Protein 4R1J (pdb70)

Radius of gyration: 15.37 Å; Cα contacts (8 Å, |Δi|>4): 428; chains: 1; bounding box: 38×38×43 Å

Sequence (174 aa):
KPKPSAIDFRVGFIQKAIKHPDADSLYVSTIDVGDEEGPRTVCSGLVKHFPLDAMQERYVVVVVCNLKPVNMMRGIKSTAMVLCGSNDDKVEFVEPPKDSKAGDKVFFEGFGDEAPMKQLNPKKKIWEHLQPHFTTNDGLEVIFKDEEEKDHPVRKLTNAKGERFKVASIANAQVR

Foldseek 3Di:
DQDQLQWFKAKKWFQAWDQDPQDNQWIWTFIQQPDPPGTFTAIDRCNVADPRVVRHGAIFMKTAAEDWDQDVNDTHRIYTKWFADPPHIWTFHDDPPGDRNFTKTWPPSHPDHHPNHDDVVVCSVVVQQVQWFAAQVQFTWGADPVPPVDRITTIATPVRDTIGTDGDHRTRID

InterPro domains:
  IPR002547 tRNA-binding domain [PF01588] (211-305)
  IPR002547 tRNA-binding domain [PS50886] (205-307)
  IPR012340 Nucleic acid-binding, OB-fold [G3DSA:2.40.50.140] (203-376)
  IPR012340 Nucleic acid-binding, OB-fold [SSF50249] (207-347)
  IPR036282 Glutathione S-transferase, C-terminal domain superfamily [SSF47616] (15-115)
  IPR053836 Nuclear-export cofactor Arc1-like, N-terminal domain [PF21972] (24-109)

Secondary structure (DSSP, 8-state):
---GGGS-EEEEEEEEEEE-TT-TT-EEEEEE-S-SS-PEEEEES-TTTS-HHHHTT-EEEEE--SPPEEETTEEE--EE-EEE-SS-EEEPBPPTT--TT-EEEETT--SSPPPSS--GGG-HHHHHGGGEEE-TT-BEEEE-SS-TT--EEEEEETT----B-SS-TT-EE-

Nearest PDB structures (foldseek):
  4r1j-assembly1_A  TM=1.006E+00  e=4.040E-35  Saccharomyces cerevisiae S288C
  1fl0-assembly1_A  TM=9.151E-01  e=5.777E-18  Homo sapiens
  1e7z-assembly1_A  TM=9.141E-01  e=1.783E-17  Homo sapiens
  5zkg-assembly2_B  TM=9.275E-01  e=4.031E-15  Plasmodium vivax
  8vtz-assembly1_B  TM=9.508E-01  e=3.756E-08  Aquifex aeolicus

GO terms:
  GO:0080025 phosphatidylinositol-3,5-bisphosphate binding (F, IDA)
  GO:0008047 enzyme activator activity (F, IDA)
  GO:0005737 cytoplasm (C, IDA)
  GO:0010494 cytoplasmic stress granule (C, IDA)
  GO:0002161 aminoacyl-tRNA deacylase activity (F, IDA)
  GO:0032266 phosphatidylinositol-3-phosphate binding (F, IDA)
  GO:0000049 tRNA binding (F, IMP)
  GO:0010494 cytoplasmic stress granule (C, HDA)
  GO:0017102 methionyl glutamyl tRNA synthetase complex (C, IMP)
  GO:0006418 tRNA aminoacylation for protein translation (P, IMP)
  GO:0005515 protein binding (F, IPI)

Structure (mmCIF, N/CA/C/O backbone):
data_4R1J
#
_entry.id   4R1J
#
_cell.length_a   42.658
_cell.length_b   49.961
_cell.length_c   82.941
_cell.angle_alpha   90.00
_cell.angle_beta   90.00
_cell.angle_gamma   90.00
#
_symmetry.space_group_name_H-M   'P 21 21 21'
#
loop_
_entity.id
_entity.type
_entity.pdbx_description
1 polymer 'GU4 nucleic-binding protein 1'
2 non-polymer GLYCEROL
3 water water
#
loop_
_atom_site.group_PDB
_atom_site.id
_atom_site.type_symbol
_atom_site.label_atom_id
_atom_site.label_alt_id
_atom_site.label_comp_id
_atom_site.label_asym_id
_atom_site.label_entity_id
_atom_site.label_seq_id
_atom_site.pdbx_PDB_ins_code
_atom_site.Cartn_x
_atom_site.Cartn_y
_atom_site.Cartn_z
_atom_site.occupancy
_atom_site.B_iso_or_equiv
_atom_site.auth_seq_id
_atom_site.auth_comp_id
_atom_site.auth_asym_id
_atom_site.auth_atom_id
_atom_site.pdbx_PDB_model_num
ATOM 1 N N . LYS A 1 24 ? 10.773 2.991 12.782 1.00 35.91 3 LYS A N 1
ATOM 2 C CA . LYS A 1 24 ? 10.037 1.735 12.869 1.00 29.37 3 LYS A CA 1
ATOM 3 C C . LYS A 1 24 ? 8.584 1.912 12.440 1.00 30.58 3 LYS A C 1
ATOM 4 O O . LYS A 1 24 ? 7.921 2.867 12.846 1.00 30.11 3 LYS A O 1
ATOM 10 N N . PRO A 1 25 ? 8.087 0.992 11.600 1.00 25.43 4 PRO A N 1
ATOM 11 C CA . PRO A 1 25 ? 6.656 0.956 11.284 1.00 23.25 4 PRO A CA 1
ATOM 12 C C . PRO A 1 25 ? 5.838 0.647 12.539 1.00 19.24 4 PRO A C 1
ATOM 13 O O . PRO A 1 25 ? 6.163 -0.278 13.286 1.00 21.75 4 PRO A O 1
ATOM 17 N N . LYS A 1 26 ? 4.785 1.422 12.770 1.00 18.28 5 LYS A N 1
ATOM 18 C CA . LYS A 1 26 ? 3.929 1.225 13.938 1.00 15.98 5 LYS A CA 1
ATOM 19 C C . LYS A 1 26 ? 2.479 1.399 13.510 1.00 16.17 5 LYS A C 1
ATOM 20 O O . LYS A 1 26 ? 2.194 2.182 12.612 1.00 16.01 5 LYS A O 1
ATOM 26 N N . PRO A 1 27 ? 1.552 0.673 14.156 1.00 15.14 6 PRO A N 1
ATOM 27 C CA . PRO A 1 27 ? 0.151 0.721 13.714 1.00 15.66 6 PRO A CA 1
ATOM 28 C C . PRO A 1 27 ? -0.484 2.106 13.808 1.00 14.19 6 PRO A C 1
ATOM 29 O O . PRO A 1 27 ? -1.482 2.362 13.130 1.00 14.55 6 PRO A O 1
ATOM 33 N N . SER A 1 28 ? 0.078 2.985 14.637 1.00 13.28 7 SER A N 1
ATOM 34 C CA . SER A 1 28 ? -0.436 4.341 14.760 1.00 13.86 7 SER A CA 1
ATOM 35 C C . SER A 1 28 ? -0.355 5.126 13.449 1.00 15.17 7 SER A C 1
ATOM 36 O O . SER A 1 28 ? -1.077 6.098 13.261 1.00 16.28 7 SER A O 1
ATOM 39 N N . ALA A 1 29 ? 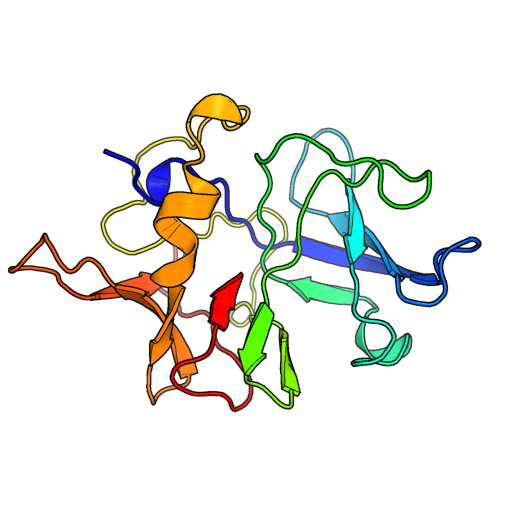0.517 4.698 12.543 1.00 13.91 8 ALA A N 1
ATOM 40 C CA . ALA A 1 29 ? 0.646 5.366 11.256 1.00 14.37 8 ALA A CA 1
ATOM 41 C C . ALA A 1 29 ? -0.572 5.120 10.375 1.00 14.34 8 ALA A C 1
ATOM 42 O O . ALA A 1 29 ? -0.845 5.906 9.465 1.00 14.47 8 ALA A O 1
ATOM 44 N N . ILE A 1 30 ? -1.280 4.023 10.636 1.00 14.90 9 ILE A N 1
ATOM 45 C CA . ILE A 1 30 ? -2.437 3.631 9.835 1.00 13.19 9 ILE A CA 1
ATOM 46 C C . ILE A 1 30 ? -3.715 4.284 10.356 1.00 14.32 9 ILE A C 1
ATOM 47 O O . ILE A 1 30 ? -3.951 4.339 11.566 1.00 13.70 9 ILE A O 1
ATOM 52 N N . ASP A 1 31 ? -4.541 4.763 9.434 1.00 12.74 10 ASP A N 1
ATOM 53 C CA . ASP A 1 31 ? -5.808 5.404 9.737 1.00 13.87 10 ASP A CA 1
ATOM 54 C C . ASP A 1 31 ? -6.905 4.340 9.667 1.00 13.07 10 ASP A C 1
ATOM 55 O O . ASP A 1 31 ? -7.388 4.020 8.580 1.00 13.00 10 ASP A O 1
ATOM 60 N N . PHE A 1 32 ? -7.265 3.761 10.808 1.00 10.90 11 PHE A N 1
ATOM 61 C CA . PHE A 1 32 ? -8.381 2.820 10.879 1.00 11.59 11 PHE A CA 1
ATOM 62 C C . PHE A 1 32 ? -9.606 3.549 11.408 1.00 11.08 11 PHE A C 1
ATOM 63 O O . PHE A 1 32 ? -9.517 4.291 12.399 1.00 11.63 11 PHE A O 1
ATOM 71 N N . ARG A 1 33 ? -10.763 3.280 10.818 1.00 10.94 12 ARG A N 1
ATOM 72 C CA . ARG A 1 33 ? -12.013 3.871 11.267 1.00 12.20 12 ARG A CA 1
ATOM 73 C C . ARG A 1 33 ? -13.151 2.903 11.115 1.00 10.96 12 ARG A C 1
ATOM 74 O O . ARG A 1 33 ? -13.068 1.952 10.335 1.00 11.30 12 ARG A O 1
ATOM 82 N N . VAL A 1 34 ? -14.244 3.175 11.812 1.00 10.53 13 VAL A N 1
ATOM 83 C CA . VAL A 1 34 ? -15.478 2.479 11.529 1.00 10.08 13 VAL A CA 1
ATOM 84 C C . VAL A 1 34 ? -16.080 3.103 10.285 1.00 11.36 13 VAL A C 1
ATOM 85 O O . VAL A 1 34 ? -16.088 4.329 10.125 1.00 12.80 13 VAL A O 1
ATOM 89 N N . GLY A 1 35 ? -16.550 2.251 9.381 1.00 9.91 14 GLY A N 1
ATOM 90 C CA . GLY A 1 35 ? -17.254 2.728 8.207 1.00 10.64 14 GLY A CA 1
ATOM 91 C C . GLY A 1 35 ? -18.641 2.128 8.175 1.00 10.85 14 GLY A C 1
ATOM 92 O O . GLY A 1 35 ? -18.898 1.095 8.796 1.00 11.36 14 GLY A O 1
ATOM 93 N N . PHE A 1 36 ? -19.551 2.796 7.473 1.00 11.57 15 PHE A N 1
ATOM 94 C CA . PHE A 1 36 ? -20.896 2.283 7.270 1.00 11.21 15 PHE A CA 1
ATOM 95 C C . PHE A 1 36 ? -21.131 2.123 5.772 1.00 11.36 15 PHE A C 1
ATOM 96 O O . PHE A 1 36 ? -21.033 3.087 5.005 1.00 12.54 15 PHE A O 1
ATOM 104 N N . ILE A 1 37 ? -21.433 0.904 5.352 1.00 10.50 16 ILE A N 1
ATOM 105 C CA . ILE A 1 37 ? -21.669 0.665 3.935 1.00 10.74 1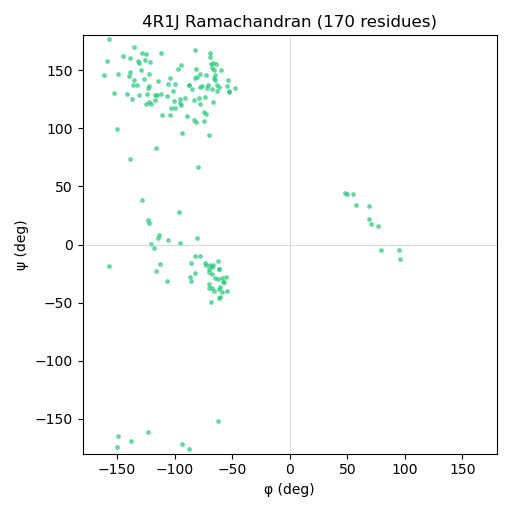6 ILE A CA 1
ATOM 106 C C . ILE A 1 37 ? -23.102 1.079 3.606 1.00 11.36 16 ILE A C 1
ATOM 107 O O . ILE A 1 37 ? -24.057 0.382 3.941 1.00 12.96 16 ILE A O 1
ATOM 112 N N . GLN A 1 38 ? -23.240 2.216 2.939 1.00 12.66 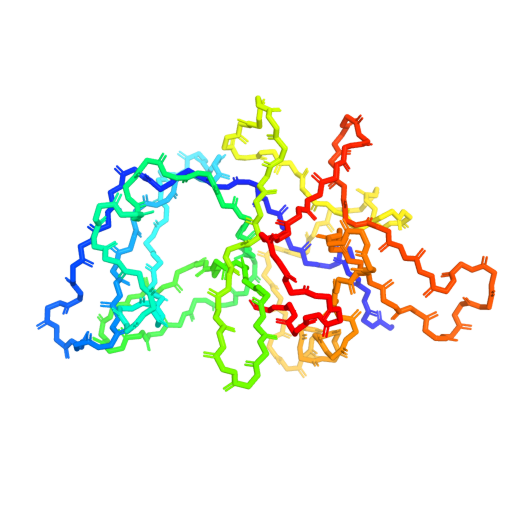17 GLN A N 1
ATOM 113 C CA . GLN A 1 38 ? -24.560 2.727 2.590 1.00 14.82 17 GLN A CA 1
ATOM 114 C C . GLN A 1 38 ? -25.191 1.849 1.523 1.00 15.65 17 GLN A C 1
ATOM 115 O O . GLN A 1 38 ? -26.402 1.593 1.547 1.00 16.82 17 GLN A O 1
ATOM 121 N N . LYS A 1 39 ? -24.353 1.384 0.600 1.00 14.14 18 LYS A N 1
ATOM 122 C CA . LYS A 1 39 ? -24.805 0.608 -0.545 1.00 14.12 18 LYS A CA 1
ATOM 123 C C . LYS A 1 39 ? -23.621 -0.145 -1.119 1.00 12.58 18 LYS A C 1
ATOM 124 O O . LYS A 1 39 ? -22.500 0.345 -1.087 1.00 12.55 18 LYS A O 1
ATOM 130 N N . ALA A 1 40 ? -23.869 -1.346 -1.625 1.00 10.67 19 ALA A N 1
ATOM 131 C CA . ALA A 1 40 ? -22.845 -2.080 -2.350 1.00 9.83 19 ALA A CA 1
ATOM 132 C C . ALA A 1 40 ? -23.479 -2.679 -3.583 1.00 12.10 19 ALA A C 1
ATOM 133 O O . ALA A 1 40 ? -24.589 -3.209 -3.518 1.00 11.45 19 ALA A O 1
ATOM 135 N N . ILE A 1 41 ? -22.768 -2.594 -4.698 1.00 10.67 20 ILE A N 1
ATOM 136 C CA . ILE A 1 41 ? -23.231 -3.161 -5.952 1.00 10.39 20 ILE A CA 1
ATOM 137 C C . ILE A 1 41 ? -22.143 -4.039 -6.550 1.00 9.64 20 ILE A C 1
ATOM 138 O O . ILE A 1 41 ? -20.979 -3.972 -6.148 1.00 10.38 20 ILE A O 1
ATOM 143 N N . LYS A 1 42 ? -22.525 -4.863 -7.514 1.00 10.13 21 LYS A N 1
ATOM 144 C CA . LYS A 1 42 ? -21.541 -5.574 -8.322 1.00 10.04 21 LYS A CA 1
ATOM 145 C C . LYS A 1 42 ? -20.699 -4.578 -9.107 1.00 10.12 21 LYS A C 1
ATOM 146 O O . LYS A 1 42 ? -21.230 -3.622 -9.671 1.00 12.07 21 LYS A O 1
ATOM 152 N N . HIS A 1 43 ? -19.389 -4.803 -9.152 1.00 9.69 22 HIS A N 1
ATOM 153 C CA . HIS A 1 43 ? -18.522 -4.069 -10.064 1.00 10.42 22 HIS A CA 1
ATOM 154 C C . HIS A 1 43 ? -18.930 -4.505 -11.462 1.00 13.27 22 HIS A C 1
ATOM 155 O O . HIS A 1 43 ? -18.901 -5.696 -11.768 1.00 13.37 22 HIS A O 1
ATOM 162 N N . PRO A 1 44 ? -19.315 -3.548 -12.318 1.00 11.61 23 PRO A N 1
ATOM 163 C CA . PRO A 1 44 ? -19.859 -3.957 -13.618 1.00 13.65 23 PRO A CA 1
ATOM 164 C C . PRO A 1 44 ? -18.838 -4.612 -14.537 1.00 14.42 23 PRO A C 1
ATOM 165 O O . PRO A 1 44 ? -19.244 -5.324 -15.461 1.00 14.39 23 PRO A O 1
ATOM 169 N N . ASP A 1 45 ? -17.552 -4.408 -14.276 1.00 12.60 24 ASP A N 1
ATOM 170 C CA . ASP A 1 45 ? -16.514 -4.941 -15.165 1.00 15.13 24 ASP A CA 1
ATOM 171 C C . ASP A 1 45 ? -15.640 -6.005 -14.496 1.00 16.28 24 ASP A C 1
ATOM 172 O O . ASP A 1 45 ? -14.656 -6.468 -15.065 1.00 19.49 24 ASP A O 1
ATOM 177 N N . ALA A 1 46 ? -15.989 -6.393 -13.277 1.00 12.40 25 ALA A N 1
ATOM 178 C CA . ALA A 1 46 ? -15.143 -7.305 -12.518 1.00 13.68 25 ALA A CA 1
ATOM 179 C C . ALA A 1 46 ? -15.994 -8.153 -11.583 1.00 12.49 25 ALA A C 1
ATOM 180 O O . ALA A 1 46 ? -16.379 -7.704 -10.500 1.00 13.37 25 ALA A O 1
ATOM 182 N N . ASP A 1 47 ? -16.279 -9.377 -12.017 1.00 12.92 26 ASP A N 1
ATOM 183 C CA . ASP A 1 47 ? -17.164 -10.298 -11.300 1.00 12.21 26 ASP A CA 1
ATOM 184 C C . ASP A 1 47 ? -16.762 -10.566 -9.864 1.00 11.73 26 ASP A C 1
ATOM 185 O O . ASP A 1 47 ? -17.613 -10.891 -9.028 1.00 13.35 26 ASP A O 1
ATOM 190 N N . SER A 1 48 ? -15.472 -10.471 -9.572 1.00 11.45 27 SER A N 1
ATOM 191 C CA . SER A 1 48 ? -14.985 -10.814 -8.236 1.00 11.62 27 SER A CA 1
ATOM 192 C C . SER A 1 48 ? -15.150 -9.688 -7.221 1.00 10.48 27 SER A C 1
ATOM 193 O O . SER A 1 48 ? -14.944 -9.899 -6.019 1.00 11.58 27 SER A O 1
ATOM 196 N N . LEU A 1 49 ? -15.508 -8.498 -7.694 1.00 10.55 28 LEU A N 1
ATOM 197 C CA . LEU A 1 49 ? -15.504 -7.299 -6.855 1.00 10.71 28 LEU A CA 1
ATOM 198 C C . LEU A 1 49 ? -16.880 -6.692 -6.597 1.00 9.90 28 LEU A C 1
ATOM 199 O O . LEU A 1 49 ? -17.713 -6.616 -7.502 1.00 9.56 28 LEU A O 1
ATOM 204 N N . TYR A 1 50 ? -17.091 -6.229 -5.369 1.00 9.29 29 TYR A N 1
ATOM 205 C CA . TYR A 1 50 ? -18.184 -5.311 -5.058 1.00 8.16 29 TYR A CA 1
ATOM 206 C C . TYR A 1 50 ? -17.649 -3.891 -5.054 1.00 9.39 29 TYR A C 1
ATOM 207 O O . TYR A 1 50 ? -16.468 -3.660 -4.761 1.00 10.64 29 TYR A O 1
ATOM 216 N N . VAL A 1 51 ? -18.516 -2.943 -5.385 1.00 9.68 30 VAL A N 1
ATOM 217 C CA . VAL A 1 51 ? -18.215 -1.533 -5.237 1.00 9.66 30 VAL A CA 1
ATOM 218 C C . VAL A 1 51 ? -19.105 -1.027 -4.107 1.00 10.06 30 VAL A C 1
ATOM 219 O O . VAL A 1 51 ? -20.328 -0.991 -4.253 1.00 10.62 30 VAL A O 1
ATOM 223 N N . SER A 1 52 ? -18.496 -0.667 -2.979 1.00 9.89 31 SER A N 1
ATOM 224 C CA . SER A 1 52 ? -19.238 -0.177 -1.828 1.00 9.36 31 SER A CA 1
ATOM 225 C C . SER A 1 52 ? -19.110 1.334 -1.687 1.00 10.28 31 SER A C 1
ATOM 226 O O . SER A 1 52 ? -18.045 1.905 -1.939 1.00 12.49 31 SER A O 1
ATOM 229 N N . THR A 1 53 ? -20.196 1.967 -1.262 1.00 11.08 32 THR A N 1
ATOM 230 C CA . THR A 1 53 ? -20.187 3.377 -0.927 1.00 12.50 32 THR A CA 1
ATOM 231 C C . THR A 1 53 ? -20.191 3.444 0.601 1.00 12.29 32 THR A C 1
ATOM 232 O O . THR A 1 53 ? -21.164 3.055 1.249 1.00 11.79 32 THR A O 1
ATOM 236 N N . ILE A 1 54 ? -19.083 3.894 1.177 1.00 9.87 33 ILE A N 1
ATOM 237 C CA . ILE A 1 54 ? -18.886 3.732 2.613 1.00 10.06 33 ILE A CA 1
ATOM 238 C C . ILE A 1 54 ? -18.664 5.076 3.304 1.00 12.29 33 ILE A C 1
ATOM 239 O O . ILE A 1 54 ? -17.749 5.814 2.960 1.00 12.47 33 ILE A O 1
ATOM 244 N N . ASP A 1 55 ? -19.516 5.385 4.278 1.00 12.68 34 ASP A N 1
ATOM 245 C CA . ASP A 1 55 ? -19.347 6.583 5.094 1.00 13.31 34 ASP A CA 1
ATOM 246 C C . ASP A 1 55 ? -18.262 6.309 6.129 1.00 12.54 34 ASP A C 1
ATOM 247 O O . ASP A 1 55 ? -18.390 5.377 6.928 1.00 12.83 34 ASP A O 1
ATOM 252 N N . VAL A 1 56 ? -17.203 7.110 6.093 1.00 12.84 35 VAL A N 1
ATOM 253 C CA . VAL A 1 56 ? -16.082 6.975 7.027 1.00 15.19 35 VAL A CA 1
ATOM 254 C C . VAL A 1 56 ? -15.852 8.265 7.815 1.00 15.72 35 VAL A C 1
ATOM 255 O O . VAL A 1 56 ? -14.780 8.475 8.378 1.00 15.52 35 VAL A O 1
ATOM 259 N N . GLY A 1 57 ? -16.866 9.122 7.845 1.00 14.50 36 GLY A N 1
ATOM 260 C CA . GLY A 1 57 ? -16.780 10.390 8.551 1.00 18.34 36 GLY A CA 1
ATOM 261 C C . GLY A 1 57 ? -15.991 11.498 7.868 1.00 20.70 36 GLY A C 1
ATOM 262 O O . GLY A 1 57 ? -15.623 12.475 8.520 1.00 24.82 36 GLY A O 1
ATOM 263 N N . ASP A 1 58 ? -15.723 11.367 6.571 1.00 19.17 37 ASP A N 1
ATOM 264 C CA . ASP A 1 58 ? -15.060 12.449 5.832 1.00 23.15 37 ASP A CA 1
ATOM 265 C C . ASP A 1 58 ? -16.031 13.605 5.617 1.00 29.54 37 ASP A C 1
ATOM 266 O O . ASP A 1 58 ? -17.223 13.381 5.405 1.00 25.70 37 ASP A O 1
ATOM 271 N N . GLU A 1 59 ? -15.523 14.835 5.637 1.00 27.50 38 GLU A N 1
ATOM 272 C CA . GLU A 1 59 ? -16.343 15.989 5.277 1.00 33.28 38 GLU A CA 1
ATOM 273 C C . GLU A 1 59 ? -16.698 15.927 3.793 1.00 33.20 38 GLU A C 1
ATOM 274 O O . GLU A 1 59 ? -17.801 16.302 3.392 1.00 35.31 38 GLU A O 1
ATOM 280 N N . GLU A 1 60 ? -15.749 15.466 2.982 1.00 32.96 39 GLU A N 1
ATOM 281 C CA . GLU A 1 60 ? -16.061 15.005 1.637 1.00 32.44 39 GLU A CA 1
ATOM 282 C C . GLU A 1 60 ? -16.915 13.786 1.916 1.00 34.79 39 GLU A C 1
ATOM 283 O O . GLU A 1 60 ? -16.722 13.147 2.931 1.00 38.57 39 GLU A O 1
ATOM 289 N N . GLY A 1 61 ? -17.854 13.448 1.048 1.00 39.20 40 GLY A N 1
ATOM 290 C CA . GLY A 1 61 ? -18.785 12.380 1.369 1.00 32.91 40 GLY A CA 1
ATOM 291 C C . GLY A 1 61 ? -18.204 10.990 1.592 1.00 24.57 40 GLY A C 1
ATOM 292 O O . GLY A 1 61 ? -17.056 10.823 2.024 1.00 20.17 40 GLY A O 1
ATOM 293 N N . PRO A 1 62 ? -19.016 9.969 1.306 1.00 22.40 41 PRO A N 1
ATOM 294 C CA . PRO A 1 62 ? -18.601 8.570 1.428 1.00 20.14 41 PRO A CA 1
ATOM 295 C C . PRO A 1 62 ? -17.530 8.220 0.408 1.00 20.15 41 PRO A C 1
ATOM 296 O O . PRO A 1 62 ? -17.421 8.866 -0.642 1.00 19.93 41 PRO A O 1
ATOM 300 N N . ARG A 1 63 ? -16.742 7.198 0.721 1.00 16.22 42 ARG A N 1
ATOM 301 C CA . ARG A 1 63 ? -15.722 6.715 -0.189 1.00 15.84 42 ARG A CA 1
ATOM 302 C C . ARG A 1 63 ? -16.208 5.567 -1.037 1.00 14.83 42 ARG A C 1
ATOM 303 O O . ARG A 1 63 ? -17.113 4.834 -0.653 1.00 13.32 42 ARG A O 1
ATOM 311 N N . THR A 1 64 ? -15.590 5.427 -2.202 1.00 13.20 43 THR A N 1
ATOM 312 C CA . THR A 1 64 ? -15.827 4.286 -3.064 1.00 10.99 43 THR A CA 1
ATOM 313 C C . THR A 1 64 ? -14.753 3.242 -2.803 1.00 12.25 43 THR A C 1
ATOM 314 O O . THR A 1 64 ? -13.558 3.534 -2.872 1.00 12.78 43 THR A O 1
ATOM 318 N N . VAL A 1 65 ? -15.188 2.028 -2.484 1.00 10.58 44 VAL A N 1
ATOM 319 C CA . VAL A 1 65 ? -14.281 0.955 -2.100 1.00 10.57 44 VAL A CA 1
ATOM 320 C C . VAL A 1 65 ? -14.596 -0.313 -2.893 1.00 10.29 44 VAL A C 1
ATOM 321 O O . VAL A 1 65 ? -15.746 -0.760 -2.931 1.00 11.52 44 VAL A O 1
ATOM 325 N N . CYS A 1 66 ? -13.576 -0.904 -3.507 1.00 9.01 45 CYS A N 1
ATOM 326 C CA . CYS A 1 66 ? -13.765 -2.148 -4.253 1.00 9.76 45 CYS A CA 1
ATOM 327 C C . CYS A 1 66 ? -13.170 -3.287 -3.462 1.00 11.98 45 CYS A C 1
ATOM 328 O O . CYS A 1 66 ? -12.014 -3.204 -3.037 1.00 12.25 45 CYS A O 1
ATOM 331 N N . SER A 1 67 ? -13.960 -4.336 -3.250 1.00 9.92 46 SER A N 1
ATOM 332 C CA . SER A 1 67 ? -13.540 -5.425 -2.377 1.00 10.25 46 SER A CA 1
ATOM 333 C C . SER A 1 67 ? -13.791 -6.769 -3.030 1.00 9.50 46 SER A C 1
ATOM 334 O O . SER A 1 67 ? -14.858 -6.997 -3.597 1.00 9.77 46 SER A O 1
ATOM 337 N N . GLY A 1 68 ? -12.823 -7.672 -2.900 1.00 11.09 47 GLY A N 1
ATOM 338 C CA . GLY A 1 68 ? -12.940 -9.008 -3.443 1.00 9.92 47 GLY A CA 1
ATOM 339 C C . GLY A 1 68 ? -13.772 -9.889 -2.544 1.00 9.35 47 GLY A C 1
ATOM 340 O O . GLY A 1 68 ? -13.260 -10.844 -1.938 1.00 13.37 47 GLY A O 1
ATOM 341 N N . LEU A 1 69 ? -15.060 -9.572 -2.429 1.00 8.88 48 LEU A N 1
ATOM 342 C CA . LEU A 1 69 ? -15.910 -10.267 -1.470 1.00 9.93 48 LEU A CA 1
ATOM 343 C C . LEU A 1 69 ? -17.088 -10.984 -2.121 1.00 9.31 48 LEU A C 1
ATOM 344 O O . LEU A 1 69 ? -17.881 -11.617 -1.428 1.00 9.98 48 LEU A O 1
ATOM 349 N N . VAL A 1 70 ? -17.195 -10.896 -3.443 1.00 9.23 49 VAL A N 1
ATOM 350 C CA . VAL A 1 70 ? -18.331 -11.479 -4.151 1.00 9.51 49 VAL A CA 1
ATOM 351 C C . VAL A 1 70 ? -18.451 -12.991 -3.965 1.00 10.81 49 VAL A C 1
ATOM 352 O O . VAL A 1 70 ? -19.566 -13.525 -3.864 1.00 10.15 49 VAL A O 1
ATOM 356 N N . LYS A 1 71 ? -17.325 -13.694 -3.904 1.00 10.06 50 LYS A N 1
ATOM 357 C CA . LYS A 1 71 ? -17.412 -15.140 -3.729 1.00 11.91 50 LYS A CA 1
ATOM 358 C C . LYS A 1 71 ? -17.702 -15.544 -2.285 1.00 11.64 50 LYS A C 1
ATOM 359 O O . LYS A 1 71 ? -18.035 -16.699 -2.036 1.00 13.39 50 LYS A O 1
ATOM 365 N N . HIS A 1 72 ? -17.633 -14.582 -1.364 1.00 10.45 51 HIS A N 1
ATOM 366 C CA . HIS A 1 72 ? -17.749 -14.854 0.064 1.00 12.53 51 HIS A CA 1
ATOM 367 C C . HIS A 1 72 ? -19.076 -14.417 0.685 1.00 13.94 51 HIS A C 1
ATOM 368 O O . HIS A 1 72 ? -19.544 -15.026 1.650 1.00 14.67 51 HIS A O 1
ATOM 375 N N . PHE A 1 73 ? -19.674 -13.355 0.156 1.00 11.04 52 PHE A N 1
ATOM 376 C CA . PHE A 1 73 ? -20.900 -12.798 0.726 1.00 9.93 52 PHE A CA 1
ATOM 377 C C . PHE A 1 73 ? -21.844 -12.395 -0.382 1.00 9.92 52 PHE A C 1
ATOM 378 O O . PHE A 1 73 ? -21.393 -11.934 -1.423 1.00 10.97 52 PHE A O 1
ATOM 386 N N . PRO A 1 74 ? -23.158 -12.563 -0.155 1.00 9.66 53 PRO A N 1
ATOM 387 C CA . PRO A 1 74 ? -24.143 -12.097 -1.138 1.00 11.79 53 PRO A CA 1
ATOM 388 C C . PRO A 1 74 ? -24.398 -10.601 -0.957 1.00 10.33 53 PRO A C 1
ATOM 389 O O . PRO A 1 74 ? -24.033 -10.016 0.076 1.00 10.55 53 PRO A O 1
ATOM 393 N N . LEU A 1 75 ? -25.058 -9.988 -1.932 1.00 10.27 54 LEU A N 1
ATOM 394 C CA . LEU A 1 75 ? -25.338 -8.560 -1.874 1.00 10.78 54 LEU A CA 1
ATOM 395 C C . LEU A 1 75 ? -26.065 -8.137 -0.604 1.00 12.37 54 LEU A C 1
ATOM 396 O O . LEU A 1 75 ? -25.755 -7.096 -0.030 1.00 11.74 54 LEU A O 1
ATOM 401 N N . ASP A 1 76 ? -27.022 -8.937 -0.150 1.00 12.00 55 ASP A N 1
ATOM 402 C CA . ASP A 1 76 ? -27.786 -8.511 1.019 1.00 13.53 55 ASP A CA 1
ATOM 403 C C . ASP A 1 76 ? -26.932 -8.412 2.284 1.00 14.15 55 ASP A C 1
ATOM 404 O O . ASP A 1 76 ? -27.206 -7.578 3.144 1.00 18.23 55 ASP A O 1
ATOM 409 N N . ALA A 1 77 ? -25.880 -9.224 2.374 1.00 11.00 56 ALA A N 1
ATOM 410 C CA . ALA A 1 77 ? -24.973 -9.184 3.521 1.00 11.54 56 ALA A CA 1
ATOM 411 C C . ALA A 1 77 ? -24.066 -7.952 3.511 1.00 11.52 56 ALA A C 1
ATOM 412 O O . ALA A 1 77 ? -23.459 -7.623 4.529 1.00 12.98 56 ALA A O 1
ATOM 414 N N . MET A 1 78 ? -23.973 -7.278 2.366 1.00 10.82 57 MET A N 1
ATOM 415 C CA . MET A 1 78 ? -23.139 -6.090 2.232 1.00 11.04 57 MET A CA 1
ATOM 416 C C . MET A 1 78 ? -23.848 -4.795 2.650 1.00 10.72 57 MET A C 1
ATOM 417 O O . MET A 1 78 ? -23.201 -3.827 3.045 1.00 12.96 57 MET A O 1
ATOM 422 N N . GLN A 1 79 ? -25.173 -4.757 2.517 1.00 12.08 58 GLN A N 1
ATOM 423 C CA . GLN A 1 79 ? -25.888 -3.487 2.666 1.00 11.74 58 GLN A CA 1
ATOM 424 C C . GLN A 1 79 ? -26.014 -3.060 4.126 1.00 12.09 58 GLN A C 1
ATOM 425 O O . GLN A 1 79 ? -26.324 -3.870 5.005 1.00 13.50 58 GLN A O 1
ATOM 431 N N . GLU A 1 80 ? -25.775 -1.774 4.363 1.00 11.47 59 GLU A N 1
ATOM 432 C CA . GLU A 1 80 ? -25.990 -1.166 5.681 1.00 12.73 59 GLU A CA 1
ATOM 433 C C . GLU A 1 80 ? -25.227 -1.909 6.778 1.00 15.63 59 GLU A C 1
ATOM 434 O O . GLU A 1 80 ? -25.741 -2.161 7.877 1.00 18.96 59 GLU A O 1
ATOM 440 N N . ARG A 1 81 ? -23.986 -2.254 6.468 1.00 13.35 60 ARG A N 1
ATOM 441 C CA . ARG A 1 81 ? -23.116 -2.969 7.395 1.00 11.93 60 ARG A CA 1
ATOM 442 C C . ARG A 1 81 ? -22.069 -2.024 7.952 1.00 13.07 60 ARG A C 1
ATOM 443 O O . ARG A 1 81 ? -21.510 -1.218 7.216 1.00 12.07 60 ARG A O 1
ATOM 451 N N . TYR A 1 82 ? -21.800 -2.129 9.251 1.00 12.25 61 TYR A N 1
ATOM 452 C CA . TYR A 1 82 ? -20.672 -1.446 9.859 1.00 9.85 61 TYR A CA 1
ATOM 453 C C . TYR A 1 82 ? -19.433 -2.297 9.695 1.00 10.34 61 TYR A C 1
ATOM 454 O O . TYR A 1 82 ? -19.471 -3.504 9.942 1.00 10.77 61 TYR A O 1
ATOM 463 N N . VAL A 1 83 ? -18.345 -1.661 9.271 1.00 10.01 62 VAL A N 1
ATOM 464 C CA . VAL A 1 83 ? -17.085 -2.338 8.989 1.00 9.13 62 VAL A CA 1
ATOM 465 C C . VAL A 1 83 ? -15.931 -1.545 9.595 1.00 9.65 62 VAL A C 1
ATOM 466 O O . VAL A 1 83 ? -16.121 -0.419 10.073 1.00 9.87 62 VAL A O 1
ATOM 470 N N . VAL A 1 84 ? -14.749 -2.143 9.606 1.00 9.14 63 VAL A N 1
ATOM 471 C CA . VAL A 1 84 ? -13.539 -1.385 9.869 1.00 8.67 63 VAL A CA 1
ATOM 472 C C . VAL A 1 84 ? -12.858 -1.142 8.530 1.00 8.88 63 VAL A C 1
ATOM 473 O O . VAL A 1 84 ? -12.711 -2.064 7.726 1.00 8.77 63 VAL A O 1
ATOM 477 N N . VAL A 1 85 ? -12.462 0.104 8.299 1.00 9.94 64 VAL A N 1
ATOM 478 C CA A VAL A 1 85 ? -11.794 0.471 7.052 0.68 10.36 64 VAL A CA 1
ATOM 479 C CA B VAL A 1 85 ? -11.817 0.492 7.057 0.32 10.37 64 VAL A CA 1
ATOM 480 C C . VAL A 1 85 ? -10.440 1.107 7.303 1.00 9.34 64 VAL A C 1
ATOM 481 O O . VAL A 1 85 ? -10.259 1.871 8.255 1.00 11.08 64 VAL A O 1
ATOM 488 N N . VAL A 1 86 ? -9.483 0.766 6.450 1.00 11.32 65 VAL A N 1
ATOM 489 C CA . VAL A 1 86 ? -8.179 1.412 6.426 1.00 9.87 65 VAL A CA 1
ATOM 490 C C . VAL A 1 86 ? -8.300 2.567 5.438 1.00 11.21 65 VAL A C 1
ATOM 491 O O . VAL A 1 86 ? -8.689 2.352 4.282 1.00 11.65 65 VAL A O 1
ATOM 495 N N . CYS A 1 87 ? -7.959 3.779 5.876 1.00 11.53 66 CYS A N 1
ATOM 496 C CA . CYS A 1 87 ? -8.347 4.996 5.155 1.00 13.15 66 CYS A CA 1
ATOM 497 C C . CYS A 1 87 ? -7.203 5.849 4.627 1.00 15.07 66 CYS A C 1
ATOM 498 O O . CYS A 1 87 ? -7.459 6.863 3.974 1.00 19.52 66 CYS A O 1
ATOM 501 N N . ASN A 1 88 ? -5.958 5.472 4.898 1.00 13.16 67 ASN A N 1
ATOM 502 C CA . ASN A 1 88 ? -4.841 6.289 4.420 1.00 13.04 67 ASN A CA 1
ATOM 503 C C . ASN A 1 88 ? -3.811 5.588 3.535 1.00 13.39 67 ASN A C 1
ATOM 504 O O . ASN A 1 88 ? -2.675 6.053 3.412 1.00 14.67 67 ASN A O 1
ATOM 509 N N . LEU A 1 89 ? -4.201 4.470 2.927 1.00 14.35 68 LEU A N 1
ATOM 510 C CA . LEU A 1 89 ? -3.409 3.898 1.848 1.00 16.97 68 LEU A CA 1
ATOM 511 C C . LEU A 1 89 ? -3.670 4.696 0.571 1.00 15.37 68 LEU A C 1
ATOM 512 O O . LEU A 1 89 ? -4.766 5.217 0.363 1.00 15.35 68 LEU A O 1
ATOM 517 N N . LYS A 1 90 ? -2.654 4.810 -0.274 1.00 17.87 69 LYS A N 1
ATOM 518 C CA . LYS A 1 90 ? -2.839 5.415 -1.590 1.00 18.77 69 LYS A CA 1
ATOM 519 C C . LYS A 1 90 ? -3.965 4.707 -2.351 1.00 17.38 69 LYS A C 1
ATOM 520 O O . LYS A 1 90 ? -4.062 3.486 -2.315 1.00 17.84 69 LYS A O 1
ATOM 526 N N . PRO A 1 91 ? -4.836 5.481 -3.010 1.00 17.38 70 PRO A N 1
ATOM 527 C CA . PRO A 1 91 ? -5.934 4.876 -3.771 1.00 16.73 70 PRO A CA 1
ATOM 528 C C . PRO A 1 91 ? -5.417 3.942 -4.866 1.00 17.69 70 PRO A C 1
ATOM 529 O O . PRO A 1 91 ? -4.315 4.141 -5.387 1.00 16.30 70 PRO A O 1
ATOM 533 N N . VAL A 1 92 ? -6.208 2.921 -5.187 1.00 14.03 71 VAL A N 1
ATOM 534 C CA . VAL A 1 92 ? -5.821 1.918 -6.171 1.00 15.85 71 VAL A CA 1
ATOM 535 C C . VAL A 1 92 ? -6.856 1.863 -7.277 1.00 13.50 71 VAL A C 1
ATOM 536 O O . VAL A 1 92 ? -8.056 1.885 -7.011 1.00 14.68 71 VAL A O 1
ATOM 540 N N . ASN A 1 93 ? -6.390 1.801 -8.522 1.00 14.71 72 ASN A N 1
ATOM 541 C CA . ASN A 1 93 ? -7.273 1.527 -9.642 1.00 16.20 72 ASN A CA 1
ATOM 542 C C . ASN A 1 93 ? -7.647 0.058 -9.623 1.00 12.74 72 ASN A C 1
ATOM 543 O O . ASN A 1 93 ? -6.824 -0.807 -9.937 1.00 17.28 72 ASN A O 1
ATOM 548 N N . MET A 1 94 ? -8.884 -0.222 -9.230 1.00 11.28 73 MET A N 1
ATOM 549 C CA A MET A 1 94 ? -9.345 -1.597 -9.212 0.63 13.11 73 MET A CA 1
ATOM 550 C CA B MET A 1 94 ? -9.406 -1.583 -9.171 0.37 13.13 73 MET A CA 1
ATOM 551 C C . MET A 1 94 ? -10.313 -1.862 -10.361 1.00 13.95 73 MET A C 1
ATOM 552 O O . MET A 1 94 ? -11.501 -1.554 -10.295 1.00 11.18 73 MET A O 1
ATOM 561 N N . ARG A 1 95 ? -9.751 -2.430 -11.427 1.00 12.93 74 ARG A N 1
ATOM 562 C CA . ARG A 1 95 ? -10.491 -2.698 -12.659 1.00 13.01 74 ARG A CA 1
ATOM 563 C C . ARG A 1 95 ? -11.257 -1.462 -13.122 1.00 12.06 74 ARG A C 1
ATOM 564 O O . ARG A 1 95 ? -12.422 -1.538 -13.513 1.00 13.02 74 ARG A O 1
ATOM 572 N N . GLY A 1 96 ? -10.597 -0.313 -13.062 1.00 12.19 75 GLY A N 1
ATOM 573 C CA . GLY A 1 96 ? -11.144 0.896 -13.641 1.00 13.23 75 GLY A CA 1
ATOM 574 C C . GLY A 1 96 ? -11.913 1.783 -12.690 1.00 14.44 75 GLY A C 1
ATOM 575 O O . GLY A 1 96 ? -12.351 2.865 -13.071 1.00 14.29 75 GLY A O 1
ATOM 576 N N . ILE A 1 97 ? -12.092 1.328 -11.451 1.00 12.98 76 ILE A N 1
ATOM 577 C CA . ILE A 1 97 ? -12.741 2.149 -10.439 1.00 13.21 76 ILE A CA 1
ATOM 578 C C . ILE A 1 97 ? -11.752 2.482 -9.330 1.00 10.84 76 ILE A C 1
ATOM 579 O O . ILE A 1 97 ? -11.083 1.593 -8.809 1.00 12.86 76 ILE A O 1
ATOM 584 N N . LYS A 1 98 ? -11.649 3.766 -9.005 1.00 12.35 77 LYS A N 1
ATOM 585 C CA . LYS A 1 98 ? -10.709 4.235 -7.988 1.00 14.22 77 LYS A CA 1
ATOM 586 C C . LYS A 1 98 ? -11.203 3.873 -6.583 1.00 12.70 77 LYS A C 1
ATOM 587 O O . LYS A 1 98 ? -12.236 4.358 -6.136 1.00 14.94 77 LYS A O 1
ATOM 593 N N . SER A 1 99 ? -10.468 2.995 -5.910 1.00 11.78 78 SER A N 1
ATOM 594 C CA . SER A 1 99 ? -10.836 2.534 -4.575 1.00 10.70 78 SER A CA 1
ATOM 595 C C . SER A 1 99 ? -10.001 3.293 -3.547 1.00 10.20 78 SER A C 1
ATOM 596 O O . SER A 1 99 ? -8.771 3.260 -3.606 1.00 13.25 78 SER A O 1
ATOM 599 N N . THR A 1 100 ? -10.667 3.971 -2.614 1.00 10.27 79 THR A N 1
ATOM 600 C CA . THR A 1 100 ? -9.976 4.898 -1.720 1.00 12.23 79 THR A CA 1
ATOM 601 C C . THR A 1 100 ? -9.966 4.450 -0.261 1.00 12.72 79 THR A C 1
ATOM 602 O O . THR A 1 100 ? -9.572 5.215 0.617 1.00 14.02 79 THR A O 1
ATOM 606 N N . ALA A 1 101 ? -10.415 3.227 0.002 1.00 10.99 80 ALA A N 1
ATOM 607 C CA . ALA A 1 101 ? -10.280 2.636 1.331 1.00 11.84 80 ALA A CA 1
ATOM 608 C C . ALA A 1 101 ? -10.333 1.129 1.201 1.00 11.89 80 ALA A C 1
ATOM 609 O O . ALA A 1 101 ? -10.530 0.599 0.106 1.00 11.42 80 ALA A O 1
ATOM 611 N N . MET A 1 102 ? -10.161 0.430 2.312 1.00 10.85 81 MET A N 1
ATOM 612 C CA . MET A 1 102 ? -10.072 -1.018 2.279 1.00 11.23 81 MET A CA 1
ATOM 613 C C . MET A 1 102 ? -10.795 -1.591 3.489 1.00 9.40 81 MET A C 1
ATOM 614 O O . MET A 1 102 ? -10.562 -1.156 4.610 1.00 11.21 81 MET A O 1
ATOM 619 N N . VAL A 1 103 ? -11.679 -2.554 3.265 1.00 8.44 82 VAL A N 1
ATOM 620 C CA . VAL A 1 103 ? -12.441 -3.186 4.342 1.00 8.90 82 VAL A CA 1
ATOM 621 C C . VAL A 1 103 ? -11.628 -4.291 4.994 1.00 8.31 82 VAL A C 1
ATOM 622 O O . VAL A 1 103 ? -11.138 -5.201 4.323 1.00 10.15 82 VAL A O 1
ATOM 626 N N . LEU A 1 104 ? -11.471 -4.185 6.312 1.00 8.26 83 LEU A N 1
ATOM 627 C CA . LEU A 1 104 ? -10.666 -5.127 7.081 1.00 9.52 83 LEU A CA 1
ATOM 628 C C . LEU A 1 104 ? -11.418 -6.431 7.349 1.00 8.59 83 LEU A C 1
ATOM 629 O O . LEU A 1 104 ? -12.545 -6.416 7.851 1.00 8.94 83 LEU A O 1
ATOM 634 N N . CYS A 1 105 ? -10.797 -7.552 6.987 1.00 9.16 84 CYS A N 1
ATOM 635 C CA . CYS A 1 105 ? -11.376 -8.875 7.190 1.00 9.68 84 CYS A CA 1
ATOM 636 C C . CYS A 1 105 ? -10.366 -9.797 7.848 1.00 9.23 84 CYS A C 1
ATOM 637 O O . CYS A 1 105 ? -9.161 -9.566 7.758 1.00 10.50 84 CYS A O 1
ATOM 640 N N . GLY A 1 106 ? -10.863 -10.829 8.530 1.00 9.00 85 GLY A N 1
ATOM 641 C CA . GLY A 1 106 ? -10.008 -11.887 9.046 1.00 9.36 85 GLY A CA 1
ATOM 642 C C . GLY A 1 106 ? -10.296 -13.165 8.287 1.00 9.05 85 GLY A C 1
ATOM 643 O O . GLY A 1 106 ? -11.459 -13.568 8.153 1.00 10.99 85 GLY A O 1
ATOM 644 N N . SER A 1 107 ? -9.247 -13.806 7.781 1.00 8.52 86 SER A N 1
ATOM 645 C CA . SER A 1 107 ? -9.427 -14.967 6.914 1.00 9.60 86 SER A CA 1
ATOM 646 C C . SER A 1 107 ? -8.541 -16.137 7.331 1.00 8.94 86 SER A C 1
ATOM 647 O O . SER A 1 107 ? -7.516 -15.962 8.012 1.00 9.00 86 SER A O 1
ATOM 650 N N . ASN A 1 108 ? -8.941 -17.340 6.925 1.00 11.30 87 ASN A N 1
ATOM 651 C CA . ASN A 1 108 ? -8.029 -18.477 6.942 1.00 11.55 87 ASN A CA 1
ATOM 652 C C . ASN A 1 108 ? -7.967 -19.039 5.516 1.00 11.46 87 ASN A C 1
ATOM 653 O O . ASN A 1 108 ? -8.322 -18.336 4.570 1.00 12.62 87 ASN A O 1
ATOM 658 N N . ASP A 1 109 ? -7.514 -20.273 5.339 1.00 10.95 88 ASP A N 1
ATOM 659 C CA . ASP A 1 109 ? -7.337 -20.805 3.992 1.00 11.34 88 ASP A CA 1
ATOM 660 C C . ASP A 1 109 ? -8.674 -21.045 3.299 1.00 13.00 88 ASP A C 1
ATOM 661 O O . ASP A 1 109 ? -8.721 -21.156 2.071 1.00 16.49 88 ASP A O 1
ATOM 666 N N . ASP A 1 110 ? -9.746 -21.100 4.083 1.00 14.57 89 ASP A N 1
ATOM 667 C CA . ASP A 1 110 ? -11.045 -21.579 3.627 1.00 20.73 89 ASP A CA 1
ATOM 668 C C . ASP A 1 110 ? -12.146 -20.512 3.646 1.00 18.92 89 ASP A C 1
ATOM 669 O O . ASP A 1 110 ? -13.134 -20.628 2.926 1.00 21.10 89 ASP A O 1
ATOM 674 N N . LYS A 1 111 ? -11.970 -19.471 4.457 1.00 13.65 90 LYS A N 1
ATOM 675 C CA . LYS A 1 111 ? -13.093 -18.627 4.858 1.00 14.13 90 LYS A CA 1
ATOM 676 C C . LYS A 1 111 ? -12.651 -17.192 5.111 1.00 12.32 90 LYS A C 1
ATOM 677 O O . LYS A 1 111 ? -11.536 -16.954 5.589 1.00 11.98 90 LYS A O 1
ATOM 683 N N . VAL A 1 112 ? -13.540 -16.248 4.803 1.00 11.89 91 VAL A N 1
ATOM 684 C CA . VAL A 1 112 ? -13.295 -14.823 4.992 1.00 11.42 91 VAL A CA 1
ATOM 685 C C . VAL A 1 112 ? -14.405 -14.240 5.865 1.00 10.94 91 VAL A C 1
ATOM 686 O O . VAL A 1 112 ? -15.592 -14.456 5.604 1.00 12.48 91 VAL A O 1
ATOM 690 N N . GLU A 1 113 ? -14.027 -13.517 6.919 1.00 9.95 92 GLU A N 1
ATOM 691 C CA . GLU A 1 113 ? -15.006 -12.902 7.816 1.00 10.02 92 GLU A CA 1
ATOM 692 C C . GLU A 1 113 ? -14.742 -11.409 7.972 1.00 9.16 92 GLU A C 1
ATOM 693 O O . GLU A 1 113 ? -13.587 -10.985 8.034 1.00 10.57 92 GLU A O 1
ATOM 699 N N . PHE A 1 114 ? -15.802 -10.608 8.046 1.00 9.06 93 PHE A N 1
ATOM 700 C CA . PHE A 1 114 ? -15.655 -9.188 8.358 1.00 9.22 93 PHE A CA 1
ATOM 701 C C . PHE A 1 114 ? -15.129 -8.999 9.775 1.00 9.02 93 PHE A C 1
ATOM 702 O O . PHE A 1 114 ? -15.520 -9.731 10.703 1.00 10.01 93 PHE A O 1
ATOM 710 N N . VAL A 1 115 ? -14.273 -7.998 9.955 1.00 8.47 94 VAL A N 1
ATOM 711 C CA . VAL A 1 115 ? -14.024 -7.492 11.298 1.00 8.31 94 VAL A CA 1
ATOM 712 C C . VAL A 1 115 ? -15.260 -6.699 11.702 1.00 10.30 94 VAL A C 1
ATOM 713 O O . VAL A 1 115 ? -15.724 -5.831 10.959 1.00 12.10 94 VAL A O 1
ATOM 717 N N . GLU A 1 116 ? -15.827 -7.032 12.857 1.00 9.34 95 GLU A N 1
ATOM 718 C CA . GLU A 1 116 ? -17.114 -6.474 13.283 1.00 11.08 95 GLU A CA 1
ATOM 719 C C . GLU A 1 116 ? -16.925 -5.400 14.335 1.00 9.49 95 GLU A C 1
ATOM 720 O O . GLU A 1 116 ? -16.428 -5.693 15.424 1.00 11.04 95 GLU A O 1
ATOM 726 N N . PRO A 1 117 ? -17.332 -4.157 14.034 1.00 9.74 96 PRO A N 1
ATOM 727 C CA . PRO A 1 117 ? -17.285 -3.133 15.083 1.00 12.21 96 PRO A CA 1
ATOM 728 C C . PRO A 1 117 ? -18.226 -3.462 16.233 1.00 11.89 96 PRO A C 1
ATOM 729 O O . PRO A 1 117 ? -19.220 -4.171 16.041 1.00 11.74 96 PRO A O 1
ATOM 733 N N . PRO A 1 118 ? -17.921 -2.937 17.429 1.00 11.76 97 PRO A N 1
ATOM 734 C CA . PRO A 1 118 ? -18.792 -3.184 18.583 1.00 12.57 97 PRO A CA 1
ATOM 735 C C . PRO A 1 118 ? -20.130 -2.470 18.437 1.00 14.67 97 PRO A C 1
ATOM 736 O O . PRO A 1 118 ? -20.281 -1.576 17.598 1.00 14.36 97 PRO A O 1
ATOM 740 N N . LYS A 1 119 ? -21.095 -2.881 19.253 1.00 16.53 98 LYS A N 1
ATOM 741 C CA . LYS A 1 119 ? -22.422 -2.289 19.239 1.00 16.31 98 LYS A CA 1
ATOM 742 C C . LYS A 1 119 ? -22.355 -0.778 19.399 1.00 17.23 98 LYS A C 1
ATOM 743 O O . LYS A 1 119 ? -21.528 -0.255 20.149 1.00 17.15 98 LYS A O 1
ATOM 749 N N . ASP A 1 120 ? -23.224 -0.088 18.669 1.00 18.23 99 ASP A N 1
ATOM 750 C CA . ASP A 1 120 ? -23.366 1.354 18.775 1.00 18.45 99 ASP A CA 1
ATOM 751 C C . ASP A 1 120 ? -22.155 2.120 18.251 1.00 18.10 99 ASP A C 1
ATOM 752 O O . ASP A 1 120 ? -21.938 3.276 18.610 1.00 21.09 99 ASP A O 1
ATOM 757 N N . SER A 1 121 ? -21.367 1.475 17.391 1.00 17.27 100 SER A N 1
ATOM 758 C CA . SER A 1 121 ? -20.310 2.181 16.685 1.00 15.73 100 SER A CA 1
ATOM 759 C C . SER A 1 121 ? -20.923 3.168 15.705 1.00 14.31 100 SER A C 1
ATOM 760 O O . SER A 1 121 ? -22.026 2.955 15.203 1.00 17.72 100 SER A O 1
ATOM 763 N N . LYS A 1 122 ? -20.194 4.239 15.424 1.00 16.03 101 LYS A N 1
ATOM 764 C CA . LYS A 1 122 ? -20.643 5.231 14.454 1.00 15.23 101 LYS A CA 1
ATOM 765 C C . LYS A 1 122 ? -19.607 5.378 13.351 1.00 13.14 101 LYS A C 1
ATOM 766 O O . LYS A 1 122 ? -18.413 5.248 13.596 1.00 16.01 101 LYS A O 1
ATOM 772 N N . ALA A 1 123 ? -20.068 5.650 12.132 1.00 14.97 102 ALA A N 1
ATOM 773 C CA . ALA A 1 123 ? -19.157 5.938 11.031 1.00 15.81 102 ALA A CA 1
ATOM 774 C C . ALA A 1 123 ? -18.188 7.049 11.422 1.00 15.09 102 ALA A C 1
ATOM 775 O O . ALA A 1 123 ? -18.597 8.079 11.969 1.00 18.51 102 ALA A O 1
ATOM 777 N N . GLY A 1 124 ? -16.901 6.829 11.174 1.00 15.23 103 GLY A N 1
ATOM 778 C CA . GLY A 1 124 ? -15.889 7.806 11.522 1.00 15.32 103 GLY A CA 1
ATOM 779 C C . GLY A 1 124 ? -15.200 7.565 12.861 1.00 14.45 103 GLY A C 1
ATOM 780 O O . GLY A 1 124 ? -14.174 8.195 13.138 1.00 16.74 103 GLY A O 1
ATOM 781 N N . ASP A 1 125 ? -15.737 6.664 13.688 1.00 14.35 104 ASP A N 1
ATOM 782 C CA . ASP A 1 125 ? -15.089 6.333 14.962 1.00 14.82 104 ASP A CA 1
ATOM 783 C C . ASP A 1 125 ? -13.630 5.959 14.729 1.00 14.76 104 ASP A C 1
ATOM 784 O O . ASP A 1 125 ? -13.339 5.139 13.860 1.00 13.74 104 ASP A O 1
ATOM 789 N N . LYS A 1 126 ? -12.711 6.528 15.498 1.00 13.65 105 LYS A N 1
ATOM 790 C CA . LYS A 1 126 ? -11.323 6.118 15.395 1.00 14.06 105 LYS A CA 1
ATOM 791 C C . LYS A 1 126 ? -11.169 4.725 15.975 1.00 14.11 105 LYS A C 1
ATOM 792 O O . LYS A 1 126 ? -11.734 4.412 17.022 1.00 13.84 105 LYS A O 1
ATOM 798 N N . VAL A 1 127 ? -10.407 3.897 15.276 1.00 12.08 106 VAL A N 1
ATOM 799 C CA . VAL A 1 127 ? -10.132 2.537 15.687 1.00 11.57 106 VAL A CA 1
ATOM 800 C C . VAL A 1 127 ? -8.619 2.454 15.753 1.00 12.25 106 VAL A C 1
ATOM 801 O O . VAL A 1 127 ? -7.928 2.961 14.869 1.00 13.69 106 VAL A O 1
ATOM 805 N N . PHE A 1 128 ? -8.085 1.866 16.817 1.00 10.97 107 PHE A N 1
ATOM 806 C CA . PHE A 1 128 ? -6.633 1.857 16.982 1.00 11.80 107 PHE A CA 1
ATOM 807 C C . PHE A 1 128 ? -6.216 0.742 17.905 1.00 11.32 107 PHE A C 1
ATOM 808 O O . PHE A 1 128 ? -7.019 0.278 18.712 1.00 11.70 107 PHE A O 1
ATOM 816 N N . PHE A 1 129 ? -4.961 0.321 17.807 1.00 11.02 108 PHE A N 1
ATOM 817 C CA . PHE A 1 129 ? -4.440 -0.681 18.738 1.00 12.12 108 PHE A CA 1
ATOM 818 C C . PHE A 1 129 ? -4.008 -0.037 20.047 1.00 13.18 108 PHE A C 1
ATOM 819 O O . PHE A 1 129 ? -3.495 1.077 20.059 1.00 12.20 108 PHE A O 1
ATOM 827 N N . GLU A 1 130 ? -4.248 -0.747 21.141 1.00 11.25 109 GLU A N 1
ATOM 828 C CA . GLU A 1 130 ? -3.837 -0.279 22.460 1.00 13.39 109 GLU A CA 1
ATOM 829 C C . GLU A 1 130 ? -2.389 0.193 22.448 1.00 12.99 109 GLU A C 1
ATOM 830 O O . GLU A 1 130 ? -1.511 -0.487 21.911 1.00 13.48 109 GLU A O 1
ATOM 836 N N . GLY A 1 131 ? -2.144 1.349 23.067 1.00 13.27 110 GLY A N 1
ATOM 837 C CA . GLY A 1 131 ? -0.801 1.900 23.124 1.00 15.99 110 GLY A CA 1
ATOM 838 C C . GLY A 1 131 ? -0.350 2.607 21.856 1.00 16.46 110 GLY A C 1
ATOM 839 O O . GLY A 1 131 ? 0.734 3.196 21.818 1.00 16.89 110 GLY A O 1
ATOM 840 N N . PHE A 1 132 ? -1.187 2.562 20.825 1.00 14.07 111 PHE A N 1
ATOM 841 C CA . PHE A 1 132 ? -0.867 3.172 19.533 1.00 14.44 111 PHE A CA 1
ATOM 842 C C . PHE A 1 132 ? -1.997 4.089 19.067 1.00 16.73 111 PHE A C 1
ATOM 843 O O . PHE A 1 132 ? -2.308 4.146 17.875 1.00 16.90 111 PHE A O 1
ATOM 851 N N . GLY A 1 133 ? -2.612 4.816 19.997 1.00 17.50 112 GLY A N 1
ATOM 852 C CA . GLY A 1 133 ? -3.764 5.633 19.670 1.00 18.46 112 GLY A CA 1
ATOM 853 C C . GLY A 1 133 ? -3.612 7.142 19.761 1.00 29.38 112 GLY A C 1
ATOM 854 O O . GLY A 1 133 ? -4.432 7.880 19.215 1.00 31.24 112 GLY A O 1
ATOM 855 N N . ASP A 1 134 ? -2.576 7.613 20.446 1.00 31.81 113 ASP A N 1
ATOM 856 C CA . ASP A 1 134 ? -2.469 9.044 20.730 1.00 35.19 113 ASP A CA 1
ATOM 857 C C . ASP A 1 134 ? -1.594 9.808 19.735 1.00 40.46 113 ASP A C 1
ATOM 858 O O . ASP A 1 134 ? -0.996 10.830 20.070 1.00 45.61 113 ASP A O 1
ATOM 863 N N . GLU A 1 135 ? -1.527 9.307 18.509 1.00 36.40 114 GLU A N 1
ATOM 864 C CA . GLU A 1 135 ? -0.879 10.044 17.435 1.00 36.27 114 GLU A CA 1
ATOM 865 C C . GLU A 1 135 ? -1.716 10.005 16.172 1.00 37.24 114 GLU A C 1
ATOM 866 O O . GLU A 1 135 ? -2.336 8.989 15.856 1.00 36.47 114 GLU A O 1
ATOM 872 N N . ALA A 1 136 ? -1.741 11.126 15.461 1.00 31.98 115 ALA A N 1
ATOM 873 C CA . ALA A 1 136 ? -2.489 11.216 14.222 1.00 33.48 115 ALA A CA 1
ATOM 874 C C . ALA A 1 136 ? -1.879 10.275 13.193 1.00 35.40 115 ALA A C 1
ATOM 875 O O . ALA A 1 136 ? -0.656 10.118 13.127 1.00 33.41 115 ALA A O 1
ATOM 877 N N . PRO A 1 137 ? -2.735 9.625 12.396 1.00 28.62 116 PRO A N 1
ATOM 878 C CA . PRO A 1 137 ? -2.236 8.781 11.308 1.00 27.22 116 PRO A CA 1
ATOM 879 C C . PRO A 1 137 ? -1.617 9.666 10.244 1.00 29.97 116 PRO A C 1
ATOM 880 O O . PRO A 1 137 ? -1.913 10.859 10.207 1.00 29.77 116 PRO A O 1
ATOM 884 N N . MET A 1 138 ? -0.782 9.096 9.384 1.00 26.83 117 MET A N 1
ATOM 885 C CA . MET A 1 138 ? -0.248 9.848 8.257 1.00 28.18 117 MET A CA 1
ATOM 886 C C . MET A 1 138 ? -1.391 10.224 7.317 1.00 32.90 117 MET A C 1
ATOM 887 O O . MET A 1 138 ? -2.362 9.476 7.182 1.00 23.71 117 MET A O 1
ATOM 892 N N . LYS A 1 139 ? -1.290 11.388 6.683 1.00 31.13 118 LYS A N 1
ATOM 893 C CA . LYS A 1 139 ? -2.321 11.833 5.747 1.00 28.38 118 LYS A CA 1
ATOM 894 C C . LYS A 1 139 ? -2.484 10.812 4.623 1.00 25.38 118 LYS A C 1
ATOM 895 O O . LYS A 1 139 ? -3.597 10.507 4.188 1.00 25.50 118 LYS A O 1
ATOM 901 N N . GLN A 1 140 ? -1.355 10.294 4.157 1.00 27.54 119 GLN A N 1
ATOM 902 C CA . GLN A 1 140 ? -1.337 9.178 3.226 1.00 23.83 119 GLN A CA 1
ATOM 903 C C . GLN A 1 140 ? -0.030 8.439 3.443 1.00 23.97 119 GLN A C 1
ATOM 904 O O . GLN A 1 140 ? 1.036 9.053 3.506 1.00 27.66 119 GLN A O 1
ATOM 910 N N . LEU A 1 141 ? -0.115 7.124 3.601 1.00 19.57 120 LEU A N 1
ATOM 911 C CA . LEU A 1 141 ? 1.077 6.317 3.804 1.00 21.65 120 LEU A CA 1
ATOM 912 C C . LEU A 1 141 ? 2.001 6.424 2.597 1.00 24.61 120 LEU A C 1
ATOM 913 O O . LEU A 1 141 ? 1.551 6.376 1.450 1.00 22.16 120 LEU A O 1
ATOM 918 N N . ASN A 1 142 ? 3.291 6.590 2.866 1.00 25.31 121 ASN A N 1
ATOM 919 C CA . ASN A 1 142 ? 4.301 6.567 1.818 1.00 26.33 121 ASN A CA 1
ATOM 920 C C . ASN A 1 142 ? 4.486 5.134 1.335 1.00 28.62 121 ASN A C 1
ATOM 921 O O . ASN A 1 142 ? 4.984 4.289 2.075 1.00 28.75 121 ASN A O 1
ATOM 926 N N . PRO A 1 143 ? 4.081 4.856 0.087 1.00 23.65 122 PRO A N 1
ATOM 927 C CA . PRO A 1 143 ? 4.101 3.501 -0.475 1.00 28.73 122 PRO A CA 1
ATOM 928 C C . PRO A 1 143 ? 5.490 2.866 -0.446 1.00 33.65 122 PRO A C 1
ATOM 929 O O . PRO A 1 143 ? 5.610 1.649 -0.292 1.00 34.95 122 PRO A O 1
ATOM 933 N N . LYS A 1 144 ? 6.526 3.686 -0.589 1.00 31.29 123 LYS A N 1
ATOM 934 C CA . LYS A 1 144 ? 7.898 3.194 -0.616 1.00 32.95 123 LYS A CA 1
ATOM 935 C C . LYS A 1 144 ? 8.354 2.691 0.753 1.00 33.19 123 LYS A C 1
ATOM 936 O O . LYS A 1 144 ? 9.305 1.914 0.851 1.00 35.64 123 LYS A O 1
ATOM 942 N N . LYS A 1 145 ? 7.681 3.139 1.808 1.00 28.12 124 LYS A N 1
ATOM 943 C CA . LYS A 1 145 ? 8.039 2.729 3.164 1.00 27.31 124 LYS A CA 1
ATOM 944 C C . LYS A 1 145 ? 7.370 1.411 3.560 1.00 24.12 124 LYS A C 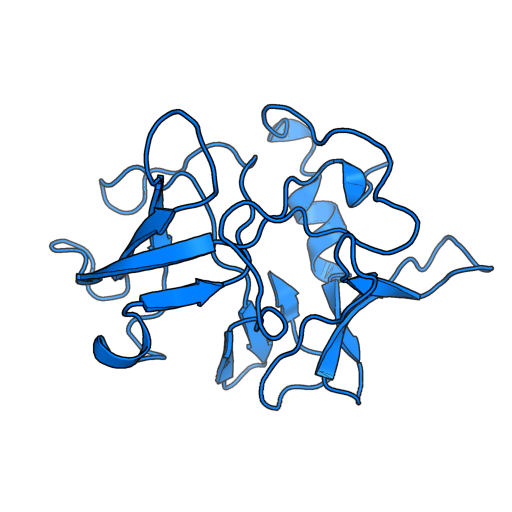1
ATOM 945 O O . LYS A 1 145 ? 7.779 0.777 4.533 1.00 30.77 124 LYS A O 1
ATOM 951 N N . LYS A 1 146 ? 6.349 1.014 2.803 1.00 26.84 125 LYS A N 1
ATOM 952 C CA . LYS A 1 146 ? 5.667 -0.265 3.010 1.00 27.38 125 LYS A CA 1
ATOM 953 C C . LYS A 1 146 ? 5.285 -0.518 4.470 1.00 18.89 125 LYS A C 1
ATOM 954 O O . LYS A 1 146 ? 5.492 -1.617 4.988 1.00 21.03 125 LYS A O 1
ATOM 960 N N . ILE A 1 147 ? 4.748 0.500 5.136 1.00 18.97 126 ILE A N 1
ATOM 961 C CA . ILE A 1 147 ? 4.354 0.367 6.535 1.00 18.96 126 ILE A CA 1
ATOM 962 C C . ILE A 1 147 ? 3.273 -0.700 6.684 1.00 14.65 126 ILE A C 1
ATOM 963 O O . ILE A 1 147 ? 3.359 -1.573 7.557 1.00 13.84 126 ILE A O 1
ATOM 968 N N . TRP A 1 148 ? 2.271 -0.647 5.817 1.00 15.01 127 TRP A N 1
ATOM 969 C CA . TRP A 1 148 ? 1.188 -1.619 5.878 1.00 13.79 127 TRP A CA 1
ATOM 970 C C . TRP A 1 148 ? 1.710 -3.037 5.671 1.00 14.31 127 TRP A C 1
ATOM 971 O O . TRP A 1 148 ? 1.355 -3.964 6.405 1.00 13.96 127 TRP A O 1
ATOM 982 N N . GLU A 1 149 ? 2.571 -3.200 4.675 1.00 14.60 128 GLU A N 1
ATOM 983 C CA . GLU A 1 149 ? 3.097 -4.510 4.348 1.00 14.41 128 GLU A CA 1
ATOM 984 C C . GLU A 1 149 ? 3.977 -5.079 5.467 1.00 13.18 128 GLU A C 1
ATOM 985 O O . GLU A 1 149 ? 3.913 -6.270 5.760 1.00 15.08 128 GLU A O 1
ATOM 991 N N . HIS A 1 150 ? 4.793 -4.232 6.088 1.00 13.69 129 HIS A N 1
ATOM 992 C CA . HIS A 1 150 ? 5.601 -4.650 7.234 1.00 15.85 129 HIS A CA 1
ATOM 993 C C . HIS A 1 150 ? 4.750 -5.116 8.414 1.00 14.87 129 HIS A C 1
ATOM 994 O O . HIS A 1 150 ? 5.112 -6.061 9.116 1.00 16.75 129 HIS A O 1
ATOM 1001 N N . LEU A 1 151 ? 3.633 -4.430 8.638 1.00 13.03 130 LEU A N 1
ATOM 1002 C CA . LEU A 1 151 ? 2.815 -4.681 9.820 1.00 12.70 130 LEU A CA 1
ATOM 1003 C C . LEU A 1 151 ? 1.809 -5.808 9.633 1.00 10.91 130 LEU A C 1
ATOM 1004 O O . LEU A 1 151 ? 1.501 -6.511 10.585 1.00 12.06 130 LEU A O 1
ATOM 1009 N N . GLN A 1 152 ? 1.304 -5.999 8.415 1.00 10.56 131 GLN A N 1
ATOM 1010 C CA . GLN A 1 152 ? 0.161 -6.902 8.236 1.00 10.87 131 GLN A CA 1
ATOM 1011 C C . GLN A 1 152 ? 0.362 -8.351 8.717 1.00 10.79 131 GLN A C 1
ATOM 1012 O O . GLN A 1 152 ? -0.592 -8.967 9.177 1.00 11.01 131 GLN A O 1
ATOM 1018 N N . PRO A 1 153 ? 1.588 -8.899 8.644 1.00 10.23 132 PRO A N 1
ATOM 1019 C CA . PRO A 1 153 ? 1.729 -10.274 9.148 1.00 10.89 132 PRO A CA 1
ATOM 1020 C C . PRO A 1 153 ? 1.420 -10.409 10.640 1.00 11.80 132 PRO A C 1
ATOM 1021 O O . PRO A 1 153 ? 1.245 -11.539 11.124 1.00 13.04 132 PRO A O 1
ATOM 1025 N N . HIS A 1 154 ? 1.353 -9.284 11.349 1.00 10.21 133 HIS A N 1
ATOM 1026 C CA . HIS A 1 154 ? 1.185 -9.277 12.798 1.00 9.11 133 HIS A CA 1
ATOM 1027 C C . HIS A 1 154 ? -0.214 -8.876 13.256 1.00 11.44 133 HIS A C 1
ATOM 1028 O O . HIS A 1 154 ? -0.457 -8.747 14.456 1.00 11.57 133 HIS A O 1
ATOM 1035 N N . PHE A 1 155 ? -1.125 -8.661 12.307 1.00 9.24 134 PHE A N 1
ATOM 1036 C CA . PHE A 1 155 ? -2.530 -8.408 12.628 1.00 10.02 134 PHE A CA 1
ATOM 1037 C C . PHE A 1 155 ? -3.287 -9.727 12.565 1.00 9.85 134 PHE A C 1
ATOM 1038 O O . PHE A 1 155 ? -3.358 -10.360 11.503 1.00 10.20 134 PHE A O 1
ATOM 1046 N N . THR A 1 156 ? -3.879 -10.122 13.686 1.00 9.82 135 THR A N 1
ATOM 1047 C CA . THR A 1 156 ? -4.532 -11.416 13.760 1.00 10.11 135 THR A CA 1
ATOM 1048 C C . THR A 1 156 ? -5.710 -11.369 14.738 1.00 9.13 135 THR A C 1
ATOM 1049 O O . THR A 1 156 ? -6.183 -10.288 15.081 1.00 9.23 135 THR A O 1
ATOM 1053 N N . THR A 1 157 ? -6.209 -12.529 15.147 1.00 9.13 136 THR A N 1
ATOM 1054 C CA . THR A 1 157 ? -7.242 -12.585 16.179 1.00 9.21 136 THR A CA 1
ATOM 1055 C C . THR A 1 157 ? -6.803 -13.574 17.233 1.00 10.77 136 THR A C 1
ATOM 1056 O O . THR A 1 157 ? -6.097 -14.541 16.940 1.00 11.05 136 THR A O 1
ATOM 1060 N N . ASN A 1 158 ? -7.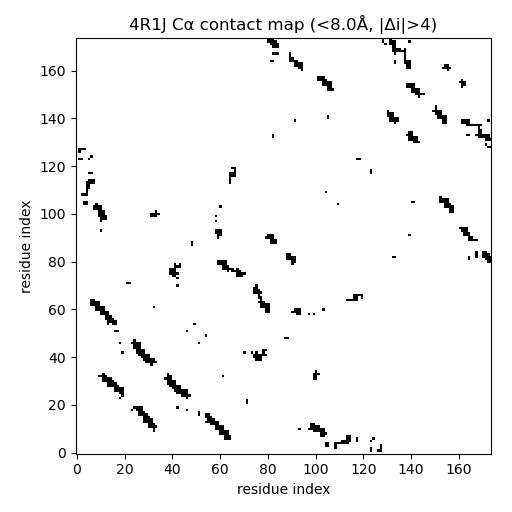236 -13.333 18.461 1.00 10.20 137 ASN A N 1
ATOM 1061 C CA . ASN A 1 158 ? -6.970 -14.269 19.546 1.00 11.53 137 ASN A CA 1
ATOM 1062 C C . ASN A 1 158 ? -8.069 -15.327 19.606 1.00 11.02 137 ASN A C 1
ATOM 1063 O O . ASN A 1 158 ? -8.962 -15.348 18.763 1.00 12.38 137 ASN A O 1
ATOM 1068 N N . ASP A 1 159 ? -8.006 -16.208 20.605 1.00 13.93 138 ASP A N 1
ATOM 1069 C CA . ASP A 1 159 ? -8.979 -17.294 20.725 1.00 14.70 138 ASP A CA 1
ATOM 1070 C C . ASP A 1 159 ? -10.367 -16.773 21.053 1.00 12.56 138 ASP A C 1
ATOM 1071 O O . ASP A 1 159 ? -11.366 -17.429 20.748 1.00 16.59 138 ASP A O 1
ATOM 1076 N N . GLY A 1 160 ? -10.418 -15.596 21.672 1.00 12.69 139 GLY A N 1
ATOM 1077 C CA . GLY A 1 160 ? -11.669 -14.906 21.930 1.00 13.37 139 GLY A CA 1
ATOM 1078 C C . GLY A 1 160 ? -12.188 -14.156 20.710 1.00 11.50 139 GLY A C 1
ATOM 1079 O O . GLY A 1 160 ? -13.199 -13.453 20.808 1.00 13.43 139 GLY A O 1
ATOM 1080 N N . LEU A 1 161 ? -11.507 -14.315 19.567 1.00 10.99 140 LEU A N 1
ATOM 1081 C CA . LEU A 1 161 ? -11.931 -13.758 18.273 1.00 11.53 140 LEU A CA 1
ATOM 1082 C C . LEU A 1 161 ? -11.796 -12.238 18.195 1.00 11.07 140 LEU A C 1
ATOM 1083 O O . LEU A 1 161 ? -12.368 -11.602 17.316 1.00 12.51 140 LEU A O 1
ATOM 1088 N N . GLU A 1 162 ? -11.003 -11.662 19.094 1.00 9.61 141 GLU A N 1
ATOM 1089 C CA . GLU A 1 162 ? -10.708 -10.234 19.069 1.00 9.49 141 GLU A CA 1
ATOM 1090 C C . GLU A 1 162 ? -9.504 -9.955 18.176 1.00 9.54 141 GLU A C 1
ATOM 1091 O O . GLU A 1 162 ? -8.501 -10.674 18.235 1.00 10.52 141 GLU A O 1
ATOM 1097 N N . VAL A 1 163 ? -9.598 -8.906 17.361 1.00 9.07 142 VAL A N 1
ATOM 1098 C CA . VAL A 1 163 ? -8.466 -8.484 16.548 1.00 10.94 142 VAL A CA 1
ATOM 1099 C C . VAL A 1 163 ? -7.357 -7.940 17.458 1.00 10.95 142 VAL A C 1
ATOM 1100 O O . VAL A 1 163 ? -7.620 -7.159 18.397 1.00 10.05 142 VAL A O 1
ATOM 1104 N N . ILE A 1 164 ? -6.130 -8.380 17.186 1.00 9.66 143 ILE A N 1
ATOM 1105 C CA . ILE A 1 164 ? -4.946 -8.000 17.965 1.00 9.84 143 ILE A CA 1
ATOM 1106 C C . ILE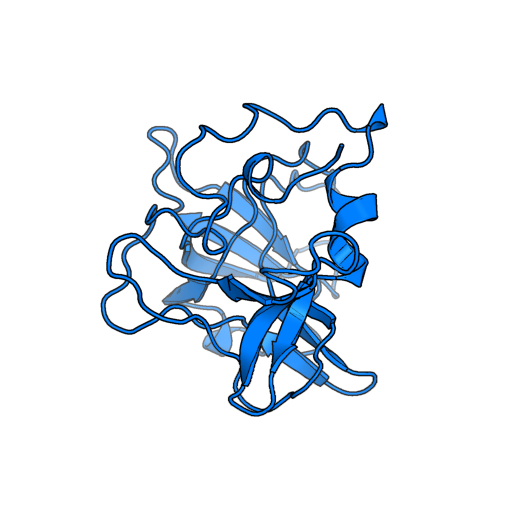 A 1 164 ? -3.766 -7.726 17.035 1.00 10.95 143 ILE A C 1
ATOM 1107 O O . ILE A 1 164 ? -3.753 -8.154 15.857 1.00 9.98 143 ILE A O 1
ATOM 1112 N N . PHE A 1 165 ? -2.786 -7.004 17.573 1.00 11.72 144 PHE A N 1
ATOM 1113 C CA . PHE A 1 165 ? -1.501 -6.734 16.925 1.00 11.62 144 PHE A CA 1
ATOM 1114 C C . PHE A 1 165 ? -0.425 -7.368 17.782 1.00 10.91 144 PHE A C 1
ATOM 1115 O O . PHE A 1 165 ? -0.347 -7.091 18.993 1.00 12.10 144 PHE A O 1
ATOM 1123 N N . LYS A 1 166 ? 0.374 -8.238 17.173 1.00 13.63 145 LYS A N 1
ATOM 1124 C CA . LYS A 1 166 ? 1.471 -8.885 17.882 1.00 13.24 145 LYS A CA 1
ATOM 1125 C C . LYS A 1 166 ? 2.759 -8.111 17.652 1.00 17.17 145 LYS A C 1
ATOM 1126 O O . LYS A 1 166 ? 3.188 -7.921 16.514 1.00 16.57 145 LYS A O 1
ATOM 1132 N N . ASP A 1 167 ? 3.364 -7.663 18.746 1.00 17.50 146 ASP A N 1
ATOM 1133 C CA . ASP A 1 167 ? 4.566 -6.842 18.702 1.00 24.52 146 ASP A CA 1
ATOM 1134 C C . ASP A 1 167 ? 5.692 -7.627 19.349 1.00 29.33 146 ASP A C 1
ATOM 1135 O O . ASP A 1 167 ? 5.983 -7.438 20.528 1.00 26.72 146 ASP A O 1
ATOM 1140 N N . GLU A 1 168 ? 6.316 -8.514 18.581 1.00 36.55 147 GLU A N 1
ATOM 1141 C CA . GLU A 1 168 ? 7.308 -9.435 19.133 1.00 41.20 147 GLU A CA 1
ATOM 1142 C C . GLU A 1 168 ? 8.498 -8.750 19.811 1.00 42.60 147 GLU A C 1
ATOM 1143 O O . GLU A 1 168 ? 9.087 -9.302 20.741 1.00 45.46 147 GLU A O 1
ATOM 1149 N N . GLU A 1 169 ? 8.843 -7.551 19.352 1.00 41.05 148 GLU A N 1
ATOM 1150 C CA . GLU A 1 169 ? 9.960 -6.814 19.934 1.00 44.56 148 GLU A CA 1
ATOM 1151 C C . GLU A 1 169 ? 9.663 -6.351 21.361 1.00 44.93 148 GLU A C 1
ATOM 1152 O O . GLU A 1 169 ? 10.470 -6.559 22.270 1.00 46.65 148 GLU A O 1
ATOM 1158 N N . GLU A 1 170 ? 8.507 -5.722 21.554 1.00 38.58 149 GLU A N 1
ATOM 1159 C CA . GLU A 1 170 ? 8.135 -5.189 22.864 1.00 38.40 149 GLU A CA 1
ATOM 1160 C C . GLU A 1 170 ? 7.823 -6.298 23.858 1.00 37.54 149 GLU A C 1
ATOM 1161 O O . GLU A 1 170 ? 6.692 -6.778 23.935 1.00 36.37 149 GLU A O 1
ATOM 1167 N N . LYS A 1 171 ? 8.831 -6.692 24.630 1.00 39.34 150 LYS A N 1
ATOM 1168 C CA . LYS A 1 171 ? 8.693 -7.802 25.566 1.00 40.36 150 LYS A CA 1
ATOM 1169 C C . LYS A 1 171 ? 7.644 -7.555 26.646 1.00 33.44 150 LYS A C 1
ATOM 1170 O O . LYS A 1 171 ? 7.023 -8.495 27.139 1.00 36.08 150 LYS A O 1
ATOM 1176 N N . ASP A 1 172 ? 7.446 -6.292 27.010 1.00 36.84 151 ASP A N 1
ATOM 1177 C CA . ASP A 1 172 ? 6.506 -5.949 28.074 1.00 35.99 151 ASP A CA 1
ATOM 1178 C C . ASP A 1 172 ? 5.054 -5.871 27.598 1.00 35.83 151 ASP A C 1
ATOM 1179 O O . ASP A 1 172 ? 4.127 -6.043 28.387 1.00 33.85 151 ASP A O 1
ATOM 1184 N N . HIS A 1 173 ? 4.859 -5.613 26.308 1.00 34.49 152 HIS A N 1
ATOM 1185 C CA . HIS A 1 173 ? 3.511 -5.556 25.745 1.00 32.69 152 HIS A CA 1
ATOM 1186 C C . HIS A 1 173 ? 3.469 -6.229 24.385 1.00 27.26 152 HIS A C 1
ATOM 1187 O O . HIS A 1 173 ? 3.381 -5.560 23.356 1.00 27.71 152 HIS A O 1
ATOM 1194 N N . PRO A 1 174 ? 3.538 -7.564 24.380 1.00 24.81 153 PRO A N 1
ATOM 1195 C CA . PRO A 1 174 ? 3.652 -8.365 23.157 1.00 25.24 153 PRO A CA 1
ATOM 1196 C C . PRO A 1 174 ? 2.357 -8.426 22.344 1.00 20.79 153 PRO A C 1
ATOM 1197 O O . PRO A 1 174 ? 2.405 -8.768 21.157 1.00 21.43 153 PRO A O 1
ATOM 1201 N N . VAL A 1 175 ? 1.231 -8.082 22.965 1.00 18.53 154 VAL A N 1
ATOM 1202 C CA . VAL A 1 175 ? -0.075 -8.133 22.298 1.00 15.70 154 VAL A CA 1
ATOM 1203 C C . VAL A 1 175 ? -0.926 -6.905 22.610 1.00 16.55 154 VAL A C 1
ATOM 1204 O O . VAL A 1 175 ? -1.166 -6.577 23.776 1.00 19.57 154 VAL A O 1
ATOM 1208 N N . ARG A 1 176 ? -1.379 -6.224 21.560 1.00 14.01 155 ARG A N 1
ATOM 1209 C CA . ARG A 1 176 ? -2.236 -5.057 21.714 1.00 13.37 155 ARG A CA 1
ATOM 1210 C C . ARG A 1 176 ? -3.573 -5.344 21.071 1.00 13.11 155 ARG A C 1
ATOM 1211 O O . ARG A 1 176 ? -3.638 -5.750 19.915 1.00 12.30 155 ARG A O 1
ATOM 1219 N N . LYS A 1 177 ? -4.650 -5.125 21.801 1.00 12.11 156 LYS A N 1
ATOM 1220 C CA . LYS A 1 177 ? -5.975 -5.331 21.248 1.00 12.09 156 LYS A CA 1
ATOM 1221 C C . LYS A 1 177 ? -6.427 -4.145 20.398 1.00 12.11 156 LYS A C 1
ATOM 1222 O O . LYS A 1 177 ? -6.111 -2.981 20.691 1.00 11.77 156 LYS A O 1
ATOM 1228 N N . LEU A 1 178 ? -7.157 -4.445 19.325 1.00 10.05 157 LEU A N 1
ATOM 1229 C CA . LEU A 1 178 ? -7.783 -3.389 18.547 1.00 11.16 157 LEU A CA 1
ATOM 1230 C C . LEU A 1 178 ? -8.939 -2.823 19.356 1.00 11.77 157 LEU A C 1
ATOM 1231 O O . LEU A 1 178 ? -9.735 -3.569 19.925 1.00 11.31 157 LEU A O 1
ATOM 1236 N N . THR A 1 179 ? -9.039 -1.504 19.408 1.00 11.30 158 THR A N 1
ATOM 1237 C CA . THR A 1 179 ? -10.026 -0.873 20.284 1.00 11.42 158 THR A CA 1
ATOM 1238 C C . THR A 1 179 ? -10.494 0.465 19.703 1.00 11.70 158 THR A C 1
ATOM 1239 O O . THR A 1 179 ? -10.159 0.823 18.563 1.00 11.71 158 THR A O 1
ATOM 1243 N N . ASN A 1 180 ? -11.303 1.175 20.480 1.00 11.80 159 ASN A N 1
ATOM 1244 C CA . ASN A 1 180 ? -11.803 2.495 20.113 1.00 13.31 159 ASN A CA 1
ATOM 1245 C C . ASN A 1 180 ? -11.741 3.400 21.341 1.00 12.68 159 ASN A C 1
ATOM 1246 O O . ASN A 1 180 ? -11.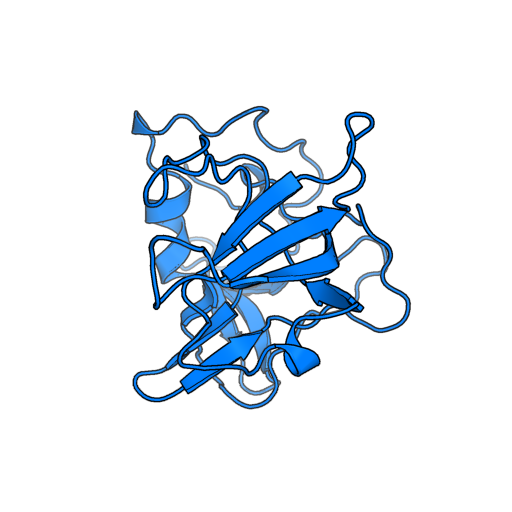162 3.027 22.361 1.00 15.09 159 ASN A O 1
ATOM 1251 N N . ALA A 1 181 ? -12.361 4.571 21.250 1.00 13.59 160 ALA A N 1
ATOM 1252 C CA . ALA A 1 181 ? -12.313 5.538 22.349 1.00 16.86 160 ALA A CA 1
ATOM 1253 C C . ALA A 1 181 ? -13.051 5.055 23.588 1.00 18.59 160 ALA A C 1
ATOM 1254 O O . ALA A 1 181 ? -12.837 5.584 24.687 1.00 17.70 160 ALA A O 1
ATOM 1256 N N . LYS A 1 182 ? -13.911 4.055 23.423 1.00 14.92 161 LYS A N 1
ATOM 1257 C CA . LYS A 1 182 ? -14.669 3.503 24.542 1.00 14.12 161 LYS A CA 1
ATOM 1258 C C . LYS A 1 182 ? -13.989 2.281 25.146 1.00 15.76 161 LYS A C 1
ATOM 1259 O O . LYS A 1 182 ? -14.512 1.679 26.094 1.00 17.25 161 LYS A O 1
ATOM 1265 N N . GLY A 1 183 ? -12.829 1.911 24.611 1.00 13.89 162 GLY A N 1
ATOM 1266 C CA . GLY A 1 183 ? -12.105 0.749 25.090 1.00 14.21 162 GLY A CA 1
ATOM 1267 C C . GLY A 1 183 ? -12.798 -0.561 24.784 1.00 15.60 162 GLY A C 1
ATOM 1268 O O . GLY A 1 183 ? -12.700 -1.521 25.550 1.00 14.04 162 GLY A O 1
ATOM 1269 N N . GLU A 1 184 ? -13.492 -0.613 23.648 1.00 11.96 163 GLU A N 1
ATOM 1270 C CA . GLU A 1 184 ? -14.243 -1.802 23.271 1.00 12.51 163 GLU A CA 1
ATOM 1271 C C . GLU A 1 184 ? -13.398 -2.726 22.376 1.00 11.14 163 GLU A C 1
ATOM 1272 O O . GLU A 1 184 ? -12.190 -2.506 22.217 1.00 11.85 163 GLU A O 1
ATOM 1278 N N . ARG A 1 185 ? -14.026 -3.760 21.819 1.00 12.39 164 ARG A N 1
ATOM 1279 C CA . ARG A 1 185 ? -13.300 -4.763 21.048 1.00 10.21 164 ARG A CA 1
ATOM 1280 C C . ARG A 1 185 ? -13.899 -4.932 19.665 1.00 10.91 164 ARG A C 1
ATOM 1281 O O . ARG A 1 185 ? -15.062 -4.598 19.434 1.00 12.50 164 ARG A O 1
ATOM 1289 N N . PHE A 1 186 ? -13.081 -5.465 18.762 1.00 10.25 165 PHE A N 1
ATOM 1290 C CA . PHE A 1 186 ? -13.445 -5.653 17.367 1.00 10.36 165 PHE A CA 1
ATOM 1291 C C . PHE A 1 186 ? -13.228 -7.112 17.044 1.00 9.29 165 PHE A C 1
ATOM 1292 O O . PHE A 1 186 ? -12.123 -7.620 17.205 1.00 11.73 165 PHE A O 1
ATOM 1300 N N . LYS A 1 187 ? -14.277 -7.801 16.614 1.00 10.85 166 LYS A N 1
ATOM 1301 C CA . LYS A 1 187 ? -14.222 -9.255 16.544 1.00 10.61 166 LYS A CA 1
ATOM 1302 C C . LYS A 1 187 ? -14.557 -9.822 15.178 1.00 11.89 166 LYS A C 1
ATOM 1303 O O . LYS A 1 187 ? -15.114 -9.129 14.335 1.00 12.10 166 LYS A O 1
ATOM 1309 N N . VAL A 1 188 ? -14.210 -11.090 14.976 1.00 9.74 167 VAL A N 1
ATOM 1310 C CA . VAL A 1 188 ? -14.691 -11.856 13.829 1.00 10.54 167 VAL A CA 1
ATOM 1311 C C . VAL A 1 188 ? -15.628 -12.949 14.324 1.00 11.12 167 VAL A C 1
ATOM 1312 O O . VAL A 1 188 ? -15.663 -13.254 15.522 1.00 10.97 167 VAL A O 1
ATOM 1316 N N . ALA A 1 189 ? -16.388 -13.540 13.409 1.00 11.66 168 ALA A N 1
ATOM 1317 C CA . ALA A 1 189 ? -17.446 -14.466 13.797 1.00 12.21 168 ALA A CA 1
ATOM 1318 C C . ALA A 1 189 ? -16.921 -15.784 14.354 1.00 12.88 168 ALA A C 1
ATOM 1319 O O . ALA A 1 189 ? -17.556 -16.384 15.228 1.00 13.32 168 ALA A O 1
ATOM 1321 N N . SER A 1 190 ? -15.785 -16.263 13.846 1.00 11.71 169 SER A N 1
ATOM 1322 C CA . SER A 1 190 ? -15.356 -17.616 14.204 1.00 12.91 169 SER A CA 1
ATOM 1323 C C . SER A 1 190 ? -13.876 -17.942 14.068 1.00 11.31 169 SER A C 1
ATOM 1324 O O . SER A 1 190 ? -13.413 -18.925 14.633 1.00 13.42 169 SER A O 1
ATOM 1327 N N . ILE A 1 191 ? -13.132 -17.155 13.296 1.00 11.40 170 ILE A N 1
ATOM 1328 C CA . ILE A 1 191 ? -11.758 -17.541 13.001 1.00 12.16 170 ILE A CA 1
ATOM 1329 C C . ILE A 1 191 ? -10.734 -17.033 14.011 1.00 11.69 170 ILE A C 1
ATOM 1330 O O . ILE A 1 191 ? -10.470 -15.845 14.081 1.00 11.09 170 ILE A O 1
ATOM 1335 N N . ALA A 1 192 ? -10.163 -17.945 14.796 1.00 11.55 171 ALA A N 1
ATOM 1336 C CA . ALA A 1 192 ? -9.033 -17.614 15.667 1.00 11.77 171 ALA A CA 1
ATOM 1337 C C . ALA A 1 192 ? -7.724 -17.619 14.879 1.00 10.57 171 ALA A C 1
ATOM 1338 O O . ALA A 1 192 ? -7.598 -18.357 13.900 1.00 12.47 171 ALA A O 1
ATOM 1340 N N . ASN A 1 193 ? -6.759 -16.806 15.311 1.00 10.55 172 ASN A N 1
ATOM 1341 C CA . ASN A 1 193 ? -5.480 -16.701 14.611 1.00 11.73 172 ASN A CA 1
ATOM 1342 C C . ASN A 1 193 ? -5.676 -16.294 13.148 1.00 11.42 172 ASN A C 1
ATOM 1343 O O . ASN A 1 193 ? -4.928 -16.721 12.262 1.00 12.61 172 ASN A O 1
ATOM 1348 N N . ALA A 1 194 ? -6.684 -15.461 12.896 1.00 10.08 173 ALA A N 1
ATOM 1349 C CA . ALA A 1 194 ? -7.031 -15.083 11.529 1.00 9.62 173 ALA A CA 1
ATOM 1350 C C . ALA A 1 194 ? -5.953 -14.221 10.895 1.00 8.83 173 ALA A C 1
ATOM 1351 O O . ALA A 1 194 ? -5.211 -13.520 11.587 1.00 10.24 173 ALA A O 1
ATOM 1353 N N . GLN A 1 195 ? -5.896 -14.251 9.573 1.00 9.51 174 GLN A N 1
ATOM 1354 C CA . GLN A 1 195 ? -5.115 -13.260 8.857 1.00 8.51 174 GLN A CA 1
ATOM 1355 C C . GLN A 1 195 ? -5.978 -12.019 8.701 1.00 8.92 174 GLN A C 1
ATOM 1356 O O . GLN A 1 195 ? -6.946 -12.024 7.945 1.00 8.81 174 GLN A O 1
ATOM 1362 N N . VAL A 1 196 ? -5.655 -10.968 9.454 1.00 8.68 175 VAL A N 1
ATOM 1363 C CA . VAL A 1 196 ? -6.456 -9.747 9.420 1.00 9.15 175 VAL A CA 1
ATOM 1364 C C . VAL A 1 196 ? -5.777 -8.705 8.520 1.00 8.24 175 VAL A C 1
ATOM 1365 O O . VAL A 1 196 ? -4.662 -8.266 8.797 1.00 9.71 175 VAL A O 1
ATOM 1369 N N . ARG A 1 197 ? -6.456 -8.322 7.437 1.00 8.18 176 ARG A N 1
ATOM 1370 C CA . ARG A 1 197 ? -5.911 -7.355 6.480 1.00 8.88 176 ARG A CA 1
ATOM 1371 C C . ARG A 1 197 ? -6.989 -7.040 5.470 1.00 13.23 176 ARG A C 1
ATOM 1372 O O . ARG A 1 197 ? -8.161 -7.304 5.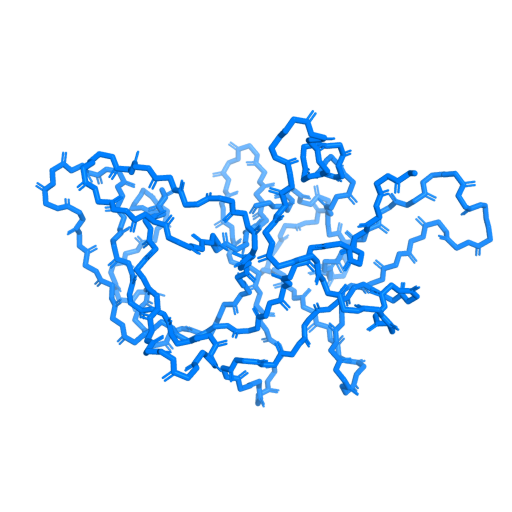719 1.00 9.64 176 ARG A O 1
#

Organism: Saccharomyces cerevisiae (strain ATCC 204508 / S288c) (NCBI:txid559292)

Solvent-accessible surface area: 9470 Å² total; per-residue (Å²): 178,55,96,4,14,12,3,18,4,45,0,0,48,0,82,120,4,79,123,2,104,91,6,124,73,17,5,16,0,45,0,46,1,50,35,179,132,45,65,44,50,1,7,11,46,8,46,179,72,38,83,75,115,29,0,63,124,63,92,0,0,0,0,9,4,42,110,39,83,114,53,147,64,45,133,6,34,13,60,12,2,13,0,22,75,152,118,93,27,6,6,0,73,20,25,174,90,9,121,32,28,42,74,1,43,3,60,59,31,21,140,112,82,28,79,191,87,10,54,60,183,118,100,10,19,81,108,8,30,83,47,4,16,1,37,123,47,39,25,0,10,9,96,20,123,122,75,174,128,95,68,70,44,63,0,7,8,101,129,49,56,70,0,95,4,66,65,10,36,116,2,91,1,88

B-factor: mean 18.97, std 9.6, range [7.37, 55.89]

CATH classification: 2.40.50.140